Protein AF-A0A6A6W0Y6-F1 (afdb_monomer)

Radius of gyration: 19.17 Å; Cα contacts (8 Å, |Δi|>4): 75; chains: 1; bounding box: 50×44×46 Å

Secondary structure (DSSP, 8-state):
--PPP---SSS-TTPPP---------TTS-GGG---GGG--EEEEEEEEEETTEEEEEEEEEEE-TT--EEEPTTSS-EEEHHHHHHHHHHHHHHS--HHHH-S--S-------

InterPro domains:
  IPR059548 C2H2-type transcription factor zfpA, C-terminal domain [PF28332] (39-93)

Sequence (114 aa):
MKRSQRAGLTYSKGGVAISSAGRKKKKNYPLSWGCSIDKMKMKKRVLCVYDGSRRLWKDDMMLDQEFEVRIPMPDGRGYVTDLDVQTLNRADALHAATEEEKGPWTENTNISGL

Solvent-accessible surface area (backbone atoms only — not comparable to full-atom values): 7894 Å² total; per-residue (Å²): 136,86,83,76,82,86,73,54,104,49,95,51,93,74,63,77,78,85,71,85,68,77,82,74,82,70,87,83,63,60,76,91,76,46,83,53,69,95,72,59,43,67,44,82,45,80,49,74,40,64,61,87,90,45,74,76,48,74,46,83,44,77,43,75,49,83,80,64,49,73,45,72,41,97,81,70,84,50,65,51,36,57,68,54,52,56,53,48,54,55,48,50,52,61,70,68,46,49,74,79,76,66,47,82,88,68,98,70,82,75,84,82,81,129

Foldseek 3Di:
DDDDDPDDPDPDPDPDPPPPPPDDPPPDDDPVRDDPPVNPQWDWDWDWADDVPATQDIDTDTDGNPPWDWDADPVNPGTDTPVNVVSVVVNVVSVVDDPVRSDDGDPDPPVPDD

Structure (mmCIF, N/CA/C/O backbone):
data_AF-A0A6A6W0Y6-F1
#
_entry.id 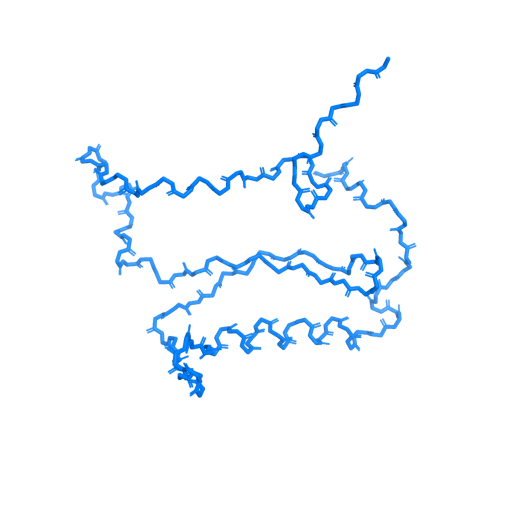  AF-A0A6A6W0Y6-F1
#
loop_
_atom_site.group_PDB
_atom_site.id
_atom_site.type_symbol
_atom_site.label_atom_id
_atom_site.label_alt_id
_atom_site.label_comp_id
_atom_site.label_asym_id
_atom_site.label_entity_id
_atom_site.label_seq_id
_atom_site.pdbx_PDB_ins_code
_atom_site.Cartn_x
_atom_site.Cartn_y
_atom_site.Cartn_z
_atom_site.occupancy
_atom_site.B_iso_or_equiv
_atom_site.auth_seq_id
_atom_site.auth_comp_id
_atom_site.auth_asym_id
_atom_site.auth_atom_id
_atom_site.pdbx_PDB_model_num
ATOM 1 N N . MET A 1 1 ? -29.575 27.508 -5.370 1.00 37.38 1 MET A N 1
ATOM 2 C CA . MET A 1 1 ? -28.348 26.870 -4.834 1.00 37.38 1 MET A CA 1
ATOM 3 C C . MET A 1 1 ? -27.771 25.913 -5.876 1.00 37.38 1 MET A C 1
ATOM 5 O O . MET A 1 1 ? -28.351 24.858 -6.096 1.00 37.38 1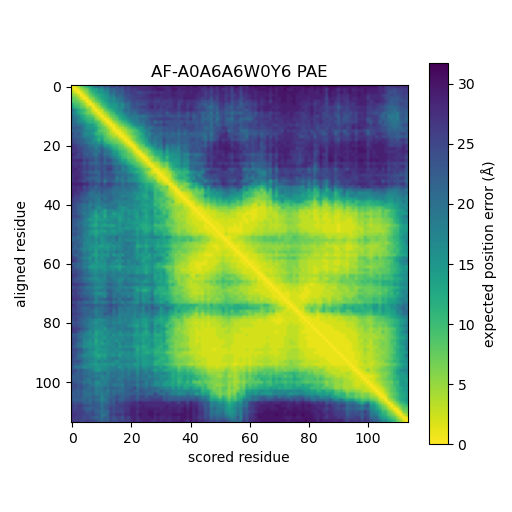 MET A O 1
ATOM 9 N N . LYS A 1 2 ? -26.683 26.274 -6.570 1.00 35.72 2 LYS A N 1
ATOM 10 C CA . LYS A 1 2 ? -26.008 25.366 -7.517 1.00 35.72 2 LYS A CA 1
ATOM 11 C C . LYS A 1 2 ? -24.935 24.579 -6.755 1.00 35.72 2 LYS A C 1
ATOM 13 O O . LYS A 1 2 ? -23.986 25.171 -6.253 1.00 35.72 2 LYS A O 1
ATOM 18 N N . ARG A 1 3 ? -25.131 23.264 -6.602 1.00 44.66 3 ARG A N 1
ATOM 19 C CA . ARG A 1 3 ? -24.171 22.356 -5.954 1.00 44.66 3 ARG A CA 1
ATOM 20 C C . ARG A 1 3 ? -22.967 22.167 -6.879 1.00 44.66 3 ARG A C 1
ATOM 22 O O . ARG A 1 3 ? -23.117 21.678 -7.993 1.00 44.66 3 ARG A O 1
ATOM 29 N N . SER A 1 4 ? -21.803 22.612 -6.411 1.00 44.69 4 SER A N 1
ATOM 30 C CA . SER A 1 4 ? -20.517 22.463 -7.093 1.00 44.69 4 SER A CA 1
ATOM 31 C C . SER A 1 4 ? -20.112 20.987 -7.188 1.00 44.69 4 SER A C 1
ATOM 33 O O . SER A 1 4 ? -20.377 20.196 -6.280 1.00 44.69 4 SER A O 1
ATOM 35 N N . GLN A 1 5 ? -19.497 20.640 -8.315 1.00 49.34 5 GLN A N 1
ATOM 36 C CA . GLN A 1 5 ? -19.061 19.305 -8.706 1.00 49.34 5 GLN A CA 1
ATOM 37 C C . GLN A 1 5 ? -18.073 18.726 -7.680 1.00 49.34 5 GLN A C 1
ATOM 39 O O . GLN A 1 5 ? -17.042 19.331 -7.383 1.00 49.34 5 GLN A O 1
ATOM 44 N N . ARG A 1 6 ? -18.361 17.530 -7.148 1.00 46.41 6 ARG A N 1
ATOM 45 C CA . ARG A 1 6 ? -17.380 16.749 -6.379 1.00 46.41 6 ARG A CA 1
ATOM 46 C C . ARG A 1 6 ? -16.353 16.167 -7.351 1.00 46.41 6 ARG A C 1
ATOM 48 O O . ARG A 1 6 ? -16.556 15.085 -7.890 1.00 46.41 6 ARG A O 1
ATOM 55 N N . ALA A 1 7 ? -15.268 16.896 -7.592 1.00 44.44 7 ALA A N 1
ATOM 56 C CA . ALA A 1 7 ? -14.095 16.361 -8.271 1.00 44.44 7 ALA A CA 1
ATOM 57 C C . ALA A 1 7 ? -13.163 15.714 -7.234 1.00 44.44 7 ALA A C 1
ATOM 59 O O . ALA A 1 7 ? -12.517 16.410 -6.452 1.00 44.44 7 ALA A O 1
ATOM 60 N N . GLY A 1 8 ? -13.120 14.380 -7.230 1.00 49.28 8 GLY A N 1
ATOM 61 C CA . GLY A 1 8 ? -12.183 13.579 -6.442 1.00 49.28 8 GLY A CA 1
ATOM 62 C C . GLY A 1 8 ? -12.861 12.407 -5.735 1.00 49.28 8 GLY A C 1
ATOM 63 O O . GLY A 1 8 ? -13.769 12.599 -4.935 1.00 49.28 8 GLY A O 1
ATOM 64 N N . LEU A 1 9 ? -12.373 11.189 -5.986 1.00 59.12 9 LEU A N 1
ATOM 65 C CA . LEU A 1 9 ? -12.762 9.953 -5.284 1.00 59.12 9 LEU A CA 1
ATOM 66 C C . LEU A 1 9 ? -12.391 9.974 -3.782 1.00 59.12 9 LEU A C 1
ATOM 68 O O . LEU A 1 9 ? -12.727 9.070 -3.027 1.00 59.12 9 LEU A O 1
ATOM 72 N N . THR A 1 10 ? -11.723 11.031 -3.321 1.00 56.59 10 THR A N 1
ATOM 73 C CA . THR A 1 10 ? -11.445 11.294 -1.911 1.00 56.59 10 THR A CA 1
ATOM 74 C C . THR A 1 10 ? -11.972 12.682 -1.552 1.00 56.59 10 THR A C 1
ATOM 76 O O . THR A 1 10 ? -11.879 13.612 -2.349 1.00 56.59 10 THR A O 1
ATOM 79 N N . TYR A 1 11 ? -12.503 12.841 -0.335 1.00 51.03 11 TYR A N 1
ATOM 80 C CA . TYR A 1 11 ? -13.042 14.105 0.195 1.00 51.03 11 TYR A CA 1
ATOM 81 C C . TYR A 1 11 ? -12.007 15.251 0.312 1.00 51.03 11 TYR A C 1
ATOM 83 O O . TYR A 1 11 ? -12.325 16.318 0.833 1.00 51.03 11 TYR A O 1
ATOM 91 N N . SER A 1 12 ? -10.773 15.077 -0.173 1.00 55.91 12 SER A N 1
ATOM 92 C CA . SER A 1 12 ? -9.773 16.142 -0.197 1.00 55.91 12 SER A CA 1
ATOM 93 C C . SER A 1 12 ? -10.109 17.175 -1.275 1.00 55.91 12 SER A C 1
ATOM 95 O O . SER A 1 12 ? -9.986 16.904 -2.472 1.00 55.91 12 SER A O 1
ATOM 97 N N . LYS A 1 13 ? -10.470 18.390 -0.849 1.00 53.06 13 LYS A N 1
ATOM 98 C CA . LYS A 1 13 ? -10.473 19.589 -1.699 1.00 53.06 13 LYS A CA 1
ATOM 99 C C . LYS A 1 13 ? -9.024 19.922 -2.083 1.00 53.06 13 LYS A C 1
ATOM 101 O O . LYS A 1 13 ? -8.364 20.687 -1.396 1.00 53.06 13 LYS A O 1
ATOM 106 N N . GLY A 1 14 ? -8.511 19.281 -3.128 1.00 54.59 14 GLY A N 1
ATOM 107 C CA . GLY A 1 14 ? -7.116 19.435 -3.561 1.00 54.59 14 GLY A CA 1
ATOM 108 C C . GLY A 1 14 ? -6.509 18.212 -4.246 1.00 54.59 14 GLY A C 1
ATOM 109 O O . GLY A 1 14 ? -5.292 18.149 -4.389 1.00 54.59 14 GLY A O 1
ATOM 110 N N . GLY A 1 15 ? -7.321 17.225 -4.646 1.00 51.84 15 GLY A N 1
ATOM 111 C CA . GLY A 1 15 ? -6.833 16.083 -5.415 1.00 51.84 15 GLY A CA 1
ATOM 112 C C . GLY A 1 15 ? -6.054 16.548 -6.648 1.00 51.84 15 GLY A C 1
ATOM 113 O O . GLY A 1 15 ? -6.585 17.269 -7.491 1.00 51.84 15 GLY A O 1
ATOM 114 N N . VAL A 1 16 ? -4.785 16.148 -6.738 1.00 51.97 16 VAL A N 1
ATOM 115 C CA . VAL A 1 16 ? -3.947 16.417 -7.908 1.00 51.97 16 VAL A CA 1
ATOM 116 C C . VAL A 1 16 ? -4.526 15.624 -9.074 1.00 51.97 16 VAL A C 1
ATOM 118 O O . VAL A 1 16 ? -4.586 14.395 -9.024 1.00 51.97 16 VAL A O 1
ATOM 121 N N . ALA A 1 17 ? -4.973 16.321 -10.117 1.00 53.84 17 ALA A N 1
ATOM 122 C CA . ALA A 1 17 ? -5.391 15.674 -11.350 1.00 53.84 17 ALA A CA 1
ATOM 123 C C . ALA A 1 17 ? -4.208 14.870 -11.909 1.00 53.84 17 ALA A C 1
ATOM 125 O O . ALA A 1 17 ? -3.158 15.439 -12.219 1.00 53.84 17 ALA A O 1
ATOM 126 N N . ILE A 1 18 ? -4.369 13.552 -12.045 1.00 49.69 18 ILE A N 1
ATOM 127 C CA . ILE A 1 18 ? -3.419 12.727 -12.792 1.00 49.69 18 ILE A CA 1
ATOM 128 C C . ILE A 1 18 ? -3.625 13.080 -14.264 1.00 49.69 18 ILE A C 1
ATOM 130 O O . ILE A 1 18 ? -4.464 12.504 -14.950 1.00 49.69 18 ILE A O 1
ATOM 134 N N . SER A 1 19 ? -2.898 14.087 -14.746 1.00 47.59 19 SER A N 1
ATOM 135 C CA . SER A 1 19 ? -2.816 14.341 -16.175 1.00 47.59 19 SER A CA 1
ATOM 136 C C . SER A 1 19 ? -1.948 13.242 -16.785 1.00 47.59 19 SER A C 1
ATOM 138 O O . SER A 1 19 ? -0.729 13.217 -16.638 1.00 47.59 19 SER A O 1
ATOM 140 N N . SER A 1 20 ? -2.572 12.305 -17.496 1.00 48.66 20 SER A N 1
ATOM 141 C CA . SER A 1 20 ? -1.883 11.290 -18.303 1.00 48.66 20 SER A CA 1
ATOM 142 C C . SER A 1 20 ? -1.277 11.885 -19.586 1.00 48.66 20 SER A C 1
ATOM 144 O O . SER A 1 20 ? -1.203 11.225 -20.621 1.00 48.66 20 SER A O 1
ATOM 146 N N . ALA A 1 21 ? -0.862 13.155 -19.552 1.00 51.91 21 ALA A N 1
ATOM 147 C CA . ALA A 1 21 ? -0.225 13.808 -20.681 1.00 51.91 21 ALA A CA 1
ATOM 148 C C . ALA A 1 21 ? 1.217 13.300 -20.781 1.00 51.91 21 ALA A C 1
ATOM 150 O O . ALA A 1 21 ? 2.047 13.566 -19.910 1.00 51.91 21 ALA A O 1
ATOM 151 N N . GLY A 1 22 ? 1.495 12.549 -21.850 1.00 55.72 22 GLY A N 1
ATOM 152 C CA . GLY A 1 22 ? 2.803 11.983 -22.160 1.00 55.72 22 GLY A CA 1
ATOM 153 C C . GLY A 1 22 ? 3.944 12.963 -21.883 1.00 55.72 22 GLY A C 1
ATOM 154 O O . GLY A 1 22 ? 3.920 14.131 -22.281 1.00 55.72 22 GLY A O 1
ATOM 155 N N . ARG A 1 23 ? 4.942 12.469 -21.153 1.00 55.06 23 ARG A N 1
ATOM 156 C CA . ARG A 1 23 ? 6.072 13.227 -20.620 1.00 55.06 23 ARG A CA 1
ATOM 157 C C . ARG A 1 23 ? 6.871 13.866 -21.758 1.00 55.06 23 ARG A C 1
ATOM 159 O O . ARG A 1 23 ? 7.756 13.239 -22.335 1.00 55.06 23 ARG A O 1
ATOM 166 N N . LYS A 1 24 ? 6.574 15.123 -22.099 1.00 60.16 24 LYS A N 1
ATOM 167 C CA . LYS A 1 24 ? 7.381 15.881 -23.063 1.00 60.16 24 LYS A CA 1
ATOM 168 C C . LYS A 1 24 ? 8.805 15.977 -22.512 1.00 60.16 24 LYS A C 1
ATOM 170 O O . LYS A 1 24 ? 9.008 16.570 -21.453 1.00 60.16 24 LYS A O 1
ATOM 175 N N . LYS A 1 25 ? 9.781 15.385 -23.215 1.00 56.84 25 LYS A N 1
ATOM 176 C CA . LYS A 1 25 ? 11.212 15.550 -22.917 1.00 56.84 25 LYS A CA 1
ATOM 177 C C . LYS A 1 25 ? 11.526 17.044 -22.987 1.00 56.84 25 LYS A C 1
ATOM 179 O O . LYS A 1 25 ? 11.616 17.613 -24.074 1.00 56.84 25 LYS A O 1
ATOM 184 N N . LYS A 1 26 ? 11.612 17.701 -21.830 1.00 61.00 26 LYS A N 1
ATOM 185 C CA . LYS A 1 26 ? 11.924 19.125 -21.761 1.00 61.00 26 LYS A CA 1
ATOM 186 C C . LYS A 1 26 ? 13.406 19.293 -22.104 1.00 61.00 26 LYS A C 1
ATOM 188 O O . LYS A 1 26 ? 14.265 18.968 -21.296 1.00 61.00 26 LYS A O 1
ATOM 193 N N . LYS A 1 27 ? 13.688 19.764 -23.320 1.00 57.34 27 LYS A N 1
ATOM 194 C CA . LYS A 1 27 ? 15.043 19.864 -23.892 1.00 57.34 27 LYS A CA 1
AT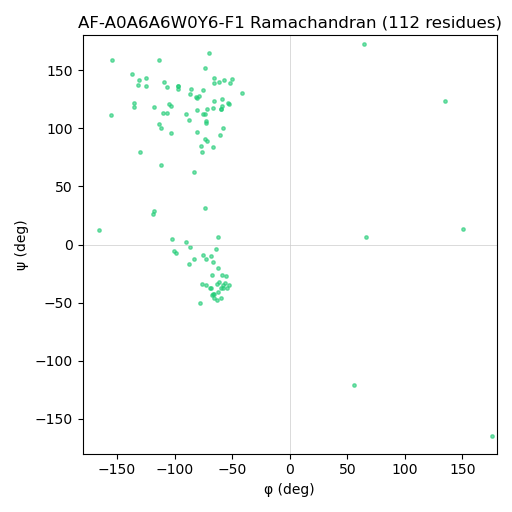OM 195 C C . LYS A 1 27 ? 15.959 20.907 -23.220 1.00 57.34 27 LYS A C 1
ATOM 197 O O . LYS A 1 27 ? 17.150 20.881 -23.484 1.00 57.34 27 LYS A O 1
ATOM 202 N N . ASN A 1 28 ? 15.437 21.772 -22.342 1.00 56.88 28 ASN A N 1
ATOM 203 C CA . ASN A 1 28 ? 16.154 22.960 -21.846 1.00 56.88 28 ASN A CA 1
ATOM 204 C C . ASN A 1 28 ? 16.405 22.981 -20.324 1.00 56.88 28 ASN A C 1
ATOM 206 O O . ASN A 1 28 ? 16.491 24.059 -19.745 1.00 56.88 28 ASN A O 1
ATOM 210 N N . TYR A 1 29 ? 16.489 21.833 -19.648 1.00 61.66 29 TYR A N 1
ATOM 211 C CA . TYR A 1 29 ? 16.896 21.821 -18.236 1.00 61.66 29 TYR A CA 1
ATOM 212 C C . TYR A 1 29 ? 18.392 21.507 -18.141 1.00 61.66 29 TYR A C 1
ATOM 214 O O . TYR A 1 29 ? 18.841 20.575 -18.814 1.00 61.66 29 TYR A O 1
ATOM 222 N N . PRO A 1 30 ? 19.167 22.247 -17.328 1.00 63.81 30 PRO A N 1
ATOM 223 C CA . PRO A 1 30 ? 20.526 21.851 -16.978 1.00 63.81 30 PRO A CA 1
ATOM 224 C C . PRO A 1 30 ? 20.546 20.396 -16.494 1.00 63.81 30 PRO A C 1
ATOM 226 O O . PRO A 1 30 ? 19.639 19.983 -15.767 1.00 63.81 30 PRO A O 1
ATOM 229 N N . LEU A 1 31 ? 21.585 19.624 -16.839 1.00 53.28 31 LEU A N 1
ATOM 230 C CA . LEU A 1 31 ? 21.732 18.241 -16.352 1.00 53.28 31 LEU A CA 1
ATOM 231 C C . LEU A 1 31 ? 21.704 18.153 -14.811 1.00 53.28 31 LEU A C 1
ATOM 233 O O . LEU A 1 31 ? 21.288 17.139 -14.262 1.00 53.28 31 LEU A O 1
ATOM 237 N N . SER A 1 32 ? 22.108 19.219 -14.113 1.00 61.72 32 SER A N 1
ATOM 238 C CA . SER A 1 32 ? 22.074 19.334 -12.650 1.00 61.72 32 SER A CA 1
ATOM 239 C C . SER A 1 32 ? 20.668 19.517 -12.056 1.00 61.72 32 SER A C 1
ATOM 241 O O . SER A 1 32 ? 20.504 19.389 -10.848 1.00 61.72 32 SER A O 1
ATOM 243 N N . TRP A 1 33 ? 19.649 19.813 -12.870 1.00 63.84 33 TRP A N 1
ATOM 244 C CA . TRP A 1 33 ? 18.271 20.100 -12.431 1.00 63.84 33 TRP A CA 1
ATOM 245 C C . TRP A 1 33 ? 17.297 18.936 -12.627 1.00 63.84 33 TRP A C 1
ATOM 247 O O . TRP A 1 33 ? 16.099 19.065 -12.375 1.00 63.84 33 TRP A O 1
ATOM 257 N N . GLY A 1 34 ? 17.792 17.784 -13.064 1.00 60.59 34 GLY A N 1
ATOM 258 C CA . GLY A 1 34 ? 16.977 16.591 -13.190 1.00 60.59 34 GLY A CA 1
ATOM 259 C C . GLY A 1 34 ? 17.846 15.357 -13.112 1.00 60.59 34 GLY A C 1
ATOM 260 O O . GLY A 1 34 ? 18.594 15.066 -14.041 1.00 60.59 34 GLY A O 1
ATOM 261 N N . CYS A 1 35 ? 17.701 14.591 -12.029 1.00 59.19 35 CYS A N 1
ATOM 262 C CA . CYS A 1 35 ? 18.074 13.186 -12.070 1.00 59.19 35 CYS A CA 1
ATOM 263 C C . CYS A 1 35 ? 17.319 12.571 -13.256 1.00 59.19 35 CYS A C 1
ATOM 265 O O . CYS A 1 35 ? 16.093 12.710 -13.342 1.00 59.19 35 CYS A O 1
ATOM 267 N N . SER A 1 36 ? 18.046 11.989 -14.215 1.00 66.8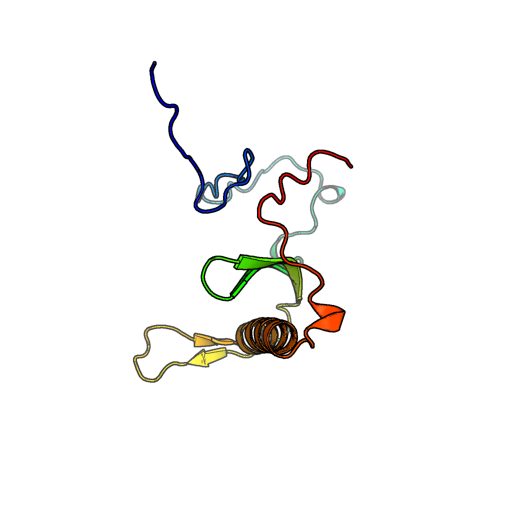1 36 SER A N 1
ATOM 268 C CA . SER A 1 36 ? 17.421 11.351 -15.372 1.00 66.81 36 SER A CA 1
ATOM 269 C C . SER A 1 36 ? 16.374 10.368 -14.869 1.00 66.81 36 SER A C 1
ATOM 271 O O . SER A 1 36 ? 16.604 9.663 -13.893 1.00 66.81 36 SER A O 1
ATOM 273 N N . ILE A 1 37 ? 15.220 10.322 -15.522 1.00 61.84 37 ILE A N 1
ATOM 274 C CA . ILE A 1 37 ? 14.109 9.438 -15.138 1.00 61.84 37 ILE A CA 1
ATOM 275 C C . ILE A 1 37 ? 14.576 7.989 -15.014 1.00 61.84 37 ILE A C 1
ATOM 277 O O . ILE A 1 37 ? 14.149 7.290 -14.109 1.00 61.84 37 ILE A O 1
ATOM 281 N N . ASP A 1 38 ? 15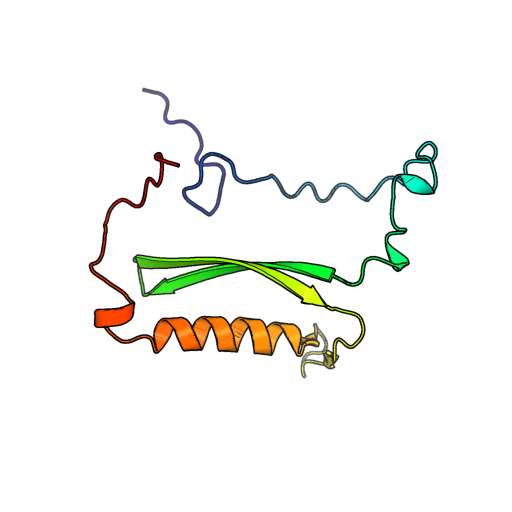.514 7.586 -15.865 1.00 66.31 38 ASP A N 1
ATOM 282 C CA . ASP A 1 38 ? 16.109 6.248 -15.876 1.00 66.31 38 ASP A CA 1
ATOM 283 C C . ASP A 1 38 ? 16.947 5.952 -14.614 1.00 66.31 38 ASP A C 1
ATOM 285 O O . ASP A 1 38 ? 17.263 4.807 -14.323 1.00 66.31 38 ASP A O 1
ATOM 289 N N . LYS A 1 39 ? 17.302 6.987 -13.841 1.00 68.12 39 LYS A N 1
ATOM 290 C CA . LYS A 1 39 ? 17.945 6.895 -12.521 1.00 68.12 39 LYS A CA 1
ATOM 291 C C . LYS A 1 39 ? 16.945 7.056 -11.366 1.00 68.12 39 LYS A C 1
ATOM 293 O O . LYS A 1 39 ? 17.328 6.871 -10.213 1.00 68.12 39 LYS A O 1
ATOM 298 N N . MET A 1 40 ? 15.682 7.406 -11.634 1.00 73.69 40 MET A N 1
ATOM 299 C CA . MET A 1 40 ? 14.634 7.453 -10.611 1.00 73.69 40 MET A CA 1
ATOM 300 C C . MET A 1 40 ? 14.103 6.045 -10.370 1.00 73.69 40 MET A C 1
ATOM 302 O O . MET A 1 40 ? 13.231 5.565 -11.088 1.00 7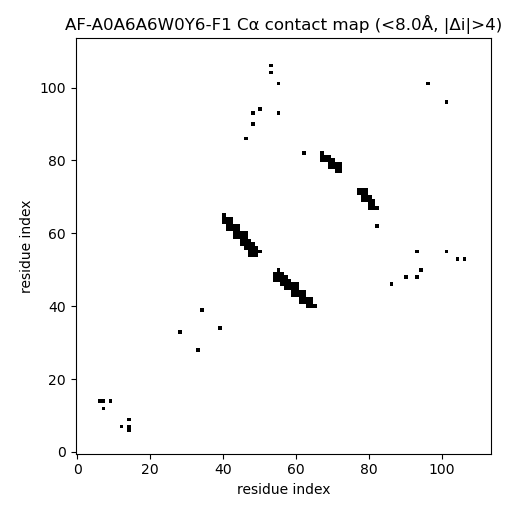3.69 40 MET A O 1
ATOM 306 N N . LYS A 1 41 ? 14.633 5.402 -9.334 1.00 81.31 41 LYS A N 1
ATOM 307 C CA . LYS A 1 41 ? 14.242 4.048 -8.934 1.00 81.31 41 LYS A CA 1
ATOM 308 C C . LYS A 1 41 ? 13.048 4.030 -7.971 1.00 81.31 41 LYS A C 1
ATOM 310 O O . LYS A 1 41 ? 12.364 3.026 -7.851 1.00 81.31 41 LYS A O 1
ATOM 315 N N . MET A 1 42 ? 12.728 5.1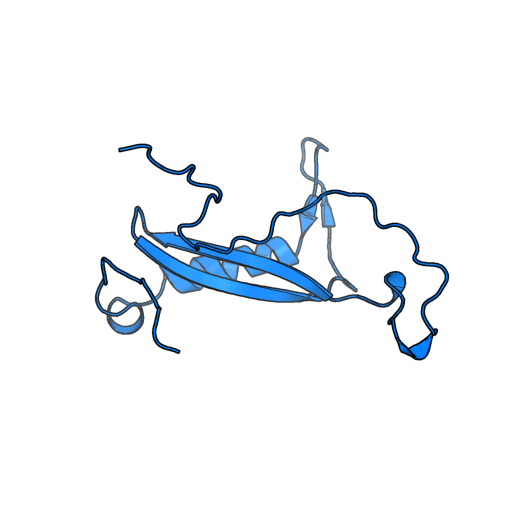69 -7.351 1.00 85.81 42 MET A N 1
ATOM 316 C CA . MET A 1 42 ? 11.618 5.284 -6.401 1.00 85.81 42 MET A CA 1
ATOM 317 C C . MET A 1 42 ? 10.262 5.459 -7.101 1.00 85.81 42 MET A C 1
ATOM 319 O O . MET A 1 42 ? 10.052 6.396 -7.875 1.00 85.81 42 MET A O 1
ATOM 323 N N . LYS A 1 43 ? 9.303 4.607 -6.749 1.00 85.62 43 LYS A N 1
ATOM 324 C CA . LYS A 1 43 ? 7.911 4.599 -7.198 1.00 85.62 43 LYS A CA 1
ATOM 325 C C . LYS A 1 43 ? 7.005 5.121 -6.086 1.00 85.62 43 LYS A C 1
ATOM 327 O O . LYS A 1 43 ? 6.941 4.549 -5.001 1.00 85.62 43 LYS A O 1
ATOM 332 N N . LYS A 1 44 ? 6.266 6.194 -6.373 1.00 89.50 44 LYS A N 1
ATOM 333 C CA . LYS A 1 44 ? 5.242 6.714 -5.461 1.00 89.50 44 LYS A CA 1
ATOM 334 C C . LYS A 1 44 ? 3.968 5.871 -5.553 1.00 89.50 44 LYS A C 1
ATOM 336 O O . LYS A 1 44 ? 3.423 5.702 -6.644 1.00 89.50 44 LYS A O 1
ATOM 341 N N . ARG A 1 45 ? 3.464 5.402 -4.413 1.00 89.94 45 ARG A N 1
ATOM 342 C CA . ARG A 1 45 ? 2.155 4.759 -4.249 1.00 89.94 45 ARG A CA 1
ATOM 343 C C . ARG A 1 45 ? 1.359 5.488 -3.177 1.00 89.94 45 ARG A C 1
ATOM 345 O O . ARG A 1 45 ? 1.905 5.851 -2.147 1.00 89.94 45 ARG A O 1
ATOM 352 N N . VAL A 1 46 ? 0.075 5.720 -3.431 1.00 91.00 46 VAL A N 1
ATOM 353 C CA . VAL A 1 46 ? -0.835 6.323 -2.448 1.00 91.00 46 VAL A CA 1
ATOM 354 C C . VAL A 1 46 ? -1.755 5.221 -1.949 1.00 91.00 46 VAL A C 1
ATOM 356 O O . VAL A 1 46 ? -2.554 4.697 -2.724 1.00 91.00 46 VAL A O 1
ATOM 359 N N . LEU A 1 47 ? -1.622 4.864 -0.676 1.00 90.81 47 LEU A N 1
ATOM 360 C CA . LEU A 1 47 ? -2.464 3.884 -0.001 1.00 90.81 47 LEU A CA 1
ATOM 361 C C . LEU A 1 47 ? -3.565 4.617 0.767 1.00 90.81 47 LEU A C 1
ATOM 363 O O . LEU A 1 47 ? -3.313 5.620 1.434 1.00 90.81 47 LEU A O 1
ATOM 367 N N . CYS A 1 48 ? -4.795 4.119 0.687 1.00 90.94 48 CYS A N 1
ATOM 368 C CA . CYS A 1 48 ? -5.894 4.590 1.518 1.00 90.94 48 CYS A CA 1
ATOM 369 C C . CYS A 1 48 ? -6.657 3.380 2.050 1.00 90.94 48 CYS A C 1
ATOM 371 O O . CYS A 1 48 ? -7.201 2.610 1.261 1.00 90.94 48 CYS A O 1
ATOM 373 N N . VAL A 1 49 ? -6.679 3.220 3.371 1.00 90.12 49 VAL A N 1
ATOM 374 C CA . VAL A 1 49 ? -7.251 2.049 4.044 1.00 90.12 49 VAL A CA 1
ATOM 375 C C . VAL A 1 49 ? -8.563 2.433 4.703 1.00 90.12 49 VAL A C 1
ATOM 377 O O . VAL A 1 49 ? -8.673 3.494 5.328 1.00 90.12 49 VAL A O 1
ATOM 380 N N . TYR A 1 50 ? -9.560 1.573 4.537 1.00 87.88 50 TYR A N 1
ATOM 381 C CA . TYR A 1 50 ? -10.923 1.793 4.993 1.00 87.88 50 TYR A CA 1
ATOM 382 C C . TYR A 1 50 ? -11.433 0.570 5.734 1.00 87.88 50 TYR A C 1
ATOM 384 O O . TYR A 1 50 ? -11.262 -0.542 5.253 1.00 87.88 50 TYR A O 1
ATOM 392 N N . ASP A 1 51 ? -12.117 0.802 6.845 1.00 84.88 51 ASP A N 1
ATOM 393 C CA . ASP A 1 51 ? -12.906 -0.192 7.561 1.00 84.88 51 ASP A CA 1
ATOM 394 C C . ASP A 1 51 ? -14.388 0.183 7.431 1.00 84.88 51 ASP A C 1
ATOM 396 O O . ASP A 1 51 ? -14.872 1.146 8.033 1.00 84.88 51 ASP A O 1
ATOM 400 N N . GLY A 1 52 ? -15.087 -0.484 6.510 1.00 85.88 52 GLY A N 1
ATOM 401 C CA . GLY A 1 52 ? -16.419 -0.066 6.071 1.00 85.88 52 GLY A CA 1
ATOM 402 C C . GLY A 1 52 ? -16.423 1.379 5.549 1.00 85.88 52 GLY A C 1
ATOM 403 O O . GLY A 1 52 ? -15.719 1.718 4.597 1.00 85.88 52 GLY A O 1
ATOM 404 N N . SER A 1 53 ? -17.223 2.253 6.168 1.00 82.19 53 SER A N 1
ATOM 405 C CA . SER A 1 53 ? -17.274 3.688 5.839 1.00 82.19 53 SER A CA 1
ATOM 406 C C . SER A 1 53 ? -16.187 4.525 6.526 1.00 82.19 53 SER A C 1
ATOM 408 O O . SER A 1 53 ? -16.000 5.693 6.173 1.00 82.19 53 SER A O 1
ATOM 410 N N . ARG A 1 54 ? -15.478 3.972 7.517 1.00 81.00 54 ARG A N 1
ATOM 411 C CA . ARG A 1 54 ? -14.410 4.661 8.251 1.00 81.00 54 ARG A CA 1
ATOM 412 C C . ARG A 1 54 ? -13.129 4.628 7.426 1.00 81.00 54 ARG A C 1
ATOM 414 O O . ARG A 1 54 ? -12.643 3.563 7.073 1.00 81.00 54 ARG A O 1
ATOM 421 N N . ARG A 1 55 ? -12.517 5.788 7.174 1.00 83.56 55 ARG A N 1
ATOM 422 C CA . ARG A 1 55 ? -11.136 5.840 6.669 1.00 83.56 55 ARG A CA 1
ATOM 423 C C . ARG A 1 55 ? -10.176 5.661 7.841 1.00 83.56 55 ARG A C 1
ATOM 425 O O . ARG A 1 55 ? -10.146 6.522 8.716 1.00 83.56 55 ARG A O 1
ATOM 432 N N . LEU A 1 56 ? -9.403 4.580 7.837 1.00 83.06 56 LEU A N 1
ATOM 433 C CA . LEU A 1 56 ? -8.398 4.305 8.862 1.00 83.06 56 LEU A CA 1
ATOM 434 C C . LEU A 1 56 ? -7.138 5.138 8.631 1.00 83.06 56 LEU A C 1
ATOM 436 O O . LEU A 1 56 ? -6.681 5.832 9.532 1.00 83.06 56 LEU A O 1
ATOM 440 N N . TRP A 1 57 ? -6.604 5.121 7.408 1.00 84.44 57 TRP A N 1
ATOM 441 C CA . TRP A 1 57 ? -5.359 5.824 7.105 1.00 84.44 57 TRP A CA 1
ATOM 442 C C . TRP A 1 57 ? -5.249 6.214 5.631 1.00 84.44 57 TRP A C 1
ATOM 444 O O . TRP A 1 57 ? -5.913 5.647 4.761 1.00 84.44 57 TRP A O 1
ATOM 454 N N . LYS A 1 58 ? -4.398 7.204 5.358 1.00 88.44 58 LYS A N 1
ATOM 455 C CA . LYS A 1 58 ? -3.940 7.587 4.027 1.00 88.44 58 LYS A CA 1
ATOM 456 C C . LYS A 1 58 ? -2.431 7.801 4.103 1.00 88.44 58 LYS A C 1
ATOM 458 O O . LYS A 1 58 ? -1.994 8.653 4.874 1.00 88.44 58 LYS A O 1
ATOM 463 N N . ASP A 1 59 ? -1.681 7.064 3.297 1.00 86.44 59 ASP A N 1
ATOM 464 C CA . ASP A 1 59 ? -0.221 7.070 3.316 1.00 86.44 59 ASP A CA 1
ATOM 465 C C . ASP A 1 59 ? 0.360 7.243 1.904 1.00 86.44 59 ASP A C 1
ATOM 467 O O . ASP A 1 59 ? -0.163 6.696 0.929 1.00 86.44 59 ASP A O 1
ATOM 471 N N . ASP A 1 60 ? 1.443 8.012 1.806 1.00 89.75 60 ASP A N 1
ATOM 472 C CA . ASP A 1 60 ? 2.218 8.221 0.582 1.00 89.75 60 ASP A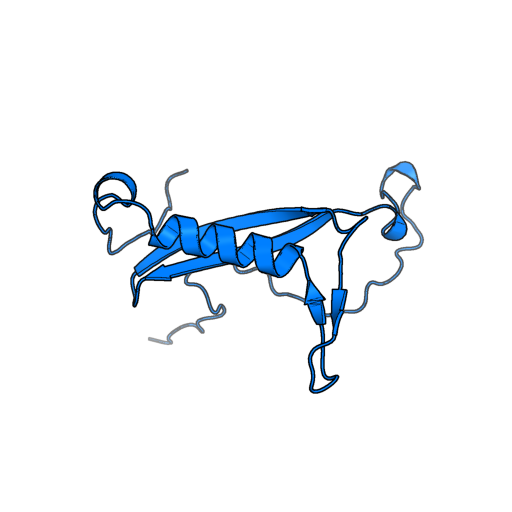 CA 1
ATOM 473 C C . ASP A 1 60 ? 3.495 7.368 0.678 1.00 89.75 60 ASP A C 1
ATOM 475 O O . ASP A 1 60 ? 4.502 7.769 1.256 1.00 89.75 60 ASP A O 1
ATOM 479 N N . MET A 1 61 ? 3.462 6.178 0.086 1.00 88.94 61 MET A N 1
ATOM 480 C CA . MET A 1 61 ? 4.571 5.228 0.087 1.00 88.94 61 MET A CA 1
ATOM 481 C C . MET A 1 61 ? 5.543 5.524 -1.061 1.00 88.94 61 MET A C 1
ATOM 483 O O . MET A 1 61 ? 5.136 5.698 -2.211 1.00 88.94 61 MET A O 1
ATOM 487 N N . MET A 1 62 ? 6.842 5.528 -0.767 1.00 89.88 62 MET A N 1
ATOM 488 C CA . MET A 1 62 ? 7.913 5.621 -1.762 1.00 89.88 62 MET A CA 1
ATOM 489 C C . MET A 1 62 ? 8.684 4.302 -1.752 1.00 89.88 62 MET A C 1
ATOM 491 O O . MET A 1 62 ? 9.450 4.052 -0.827 1.00 89.88 62 MET A O 1
ATOM 495 N N . LEU A 1 63 ? 8.460 3.454 -2.756 1.00 87.69 63 LEU A N 1
ATOM 496 C CA . LEU A 1 63 ? 9.045 2.112 -2.836 1.00 87.69 63 LEU A CA 1
ATOM 497 C C . LEU A 1 63 ? 10.103 2.045 -3.933 1.00 87.69 63 LEU A C 1
ATOM 499 O O . LEU A 1 63 ? 9.904 2.611 -5.004 1.00 87.69 63 LEU A O 1
ATOM 503 N N . ASP A 1 64 ? 11.209 1.356 -3.682 1.00 87.94 64 ASP A N 1
ATOM 504 C CA . ASP A 1 64 ? 12.251 1.150 -4.688 1.00 87.94 64 ASP A CA 1
ATOM 505 C C . ASP A 1 64 ? 11.812 0.098 -5.721 1.00 87.94 64 ASP A C 1
ATOM 507 O O . ASP A 1 64 ? 11.294 -0.956 -5.366 1.00 87.94 64 ASP A O 1
ATOM 511 N N . GLN A 1 65 ? 11.987 0.398 -7.006 1.00 86.50 65 GLN A N 1
ATOM 512 C CA . GLN A 1 65 ? 11.647 -0.473 -8.128 1.00 86.50 65 GLN A CA 1
ATOM 513 C C . GLN A 1 65 ? 12.871 -1.209 -8.702 1.00 86.50 65 GLN A C 1
ATOM 515 O O . GLN A 1 65 ? 12.695 -2.051 -9.580 1.00 86.50 65 GLN A O 1
ATOM 520 N N . GLU A 1 66 ? 14.099 -0.932 -8.243 1.00 86.38 66 GLU A N 1
ATOM 521 C CA . GLU A 1 66 ? 15.318 -1.509 -8.839 1.00 86.38 66 GLU A CA 1
ATOM 522 C C . GLU A 1 66 ? 15.297 -3.043 -8.920 1.00 86.38 66 GLU A C 1
ATOM 524 O O . GLU A 1 66 ? 15.728 -3.609 -9.924 1.00 86.38 66 GLU A O 1
ATOM 529 N N . PHE A 1 67 ? 14.735 -3.701 -7.905 1.00 86.25 67 PHE A N 1
ATOM 530 C CA . PHE A 1 67 ? 14.663 -5.160 -7.806 1.00 86.25 67 PHE A CA 1
ATOM 531 C C . PHE A 1 67 ? 13.217 -5.690 -7.780 1.00 86.25 67 PHE A C 1
ATOM 533 O O . PHE A 1 67 ? 12.967 -6.745 -7.205 1.00 86.25 67 PHE A O 1
ATOM 540 N N . GLU A 1 68 ? 12.267 -4.975 -8.402 1.00 88.94 68 GLU A N 1
ATOM 541 C CA . GLU A 1 68 ? 10.850 -5.381 -8.450 1.00 88.94 68 GLU A CA 1
ATOM 542 C C . GLU A 1 68 ? 10.694 -6.753 -9.129 1.00 88.94 68 GLU A C 1
ATOM 544 O O . GLU A 1 68 ? 10.953 -6.917 -10.328 1.00 88.94 68 GLU A O 1
ATOM 549 N N . VAL A 1 69 ? 10.217 -7.739 -8.370 1.00 93.50 69 VAL A N 1
ATOM 550 C CA . VAL A 1 69 ? 9.948 -9.091 -8.875 1.00 93.50 69 VAL A CA 1
ATOM 551 C C . VAL A 1 69 ? 8.541 -9.120 -9.455 1.00 93.50 69 VAL A C 1
ATOM 553 O O . VAL A 1 69 ? 7.594 -8.701 -8.797 1.00 93.50 69 VAL A O 1
ATOM 556 N N . ARG A 1 70 ? 8.381 -9.620 -10.686 1.00 94.25 70 ARG A N 1
ATOM 557 C CA . ARG A 1 70 ? 7.088 -9.661 -11.389 1.00 94.25 70 ARG A CA 1
ATOM 558 C C . ARG A 1 70 ? 6.664 -11.091 -11.684 1.00 94.25 70 ARG A C 1
ATOM 560 O O . ARG A 1 70 ? 7.327 -11.786 -12.449 1.00 94.25 70 ARG A O 1
ATOM 567 N N . ILE A 1 71 ? 5.532 -11.499 -11.121 1.00 94.38 71 ILE A N 1
ATOM 568 C CA . ILE A 1 71 ? 4.940 -12.822 -11.328 1.00 94.38 71 ILE A CA 1
ATOM 569 C C . ILE A 1 71 ? 3.760 -12.672 -12.295 1.00 94.38 71 ILE A C 1
ATOM 571 O O . ILE A 1 71 ? 2.829 -11.927 -11.984 1.00 94.38 71 ILE A O 1
ATOM 575 N N . PRO A 1 72 ? 3.774 -13.327 -13.470 1.00 94.94 72 PRO A N 1
ATOM 576 C CA . PRO A 1 72 ? 2.669 -13.244 -14.418 1.00 94.94 72 PRO A CA 1
ATOM 577 C C . PRO A 1 72 ? 1.409 -13.888 -13.843 1.00 94.94 72 PRO A C 1
ATOM 579 O O . PRO A 1 72 ? 1.461 -14.954 -13.230 1.00 94.94 72 PRO A O 1
ATOM 582 N N . MET A 1 73 ? 0.265 -13.247 -14.065 1.00 93.38 73 MET A N 1
ATOM 583 C CA . MET A 1 73 ? -1.025 -13.836 -13.718 1.00 93.38 73 MET A CA 1
ATOM 584 C C . MET A 1 73 ? -1.397 -14.955 -14.710 1.00 93.38 73 MET A C 1
ATOM 586 O O . MET A 1 73 ? -1.010 -14.878 -15.880 1.00 93.38 73 MET A O 1
ATOM 590 N N . PRO A 1 74 ? -2.182 -15.972 -14.294 1.00 93.50 74 PRO A N 1
ATOM 591 C CA . PRO A 1 74 ? -2.552 -17.104 -15.155 1.00 93.50 74 PRO A CA 1
ATOM 592 C C . PRO A 1 74 ? -3.296 -16.710 -16.434 1.00 93.50 74 PRO A C 1
ATOM 594 O O . PRO A 1 74 ? -3.257 -17.428 -17.427 1.00 93.50 74 PRO A O 1
ATOM 597 N N . ASP A 1 75 ? -3.983 -15.570 -16.414 1.00 92.31 75 ASP A N 1
ATOM 598 C CA . ASP A 1 75 ? -4.742 -15.050 -17.547 1.00 92.31 75 ASP A CA 1
ATOM 599 C C . ASP A 1 75 ? -3.898 -14.201 -18.513 1.00 92.31 75 ASP A C 1
ATOM 601 O O . ASP A 1 75 ? -4.419 -13.707 -19.512 1.00 92.31 75 ASP A O 1
ATOM 605 N N . GLY A 1 76 ? -2.609 -13.999 -18.212 1.00 90.44 76 GLY A N 1
ATOM 606 C CA . GLY A 1 76 ? -1.667 -13.238 -19.032 1.00 90.44 76 GLY A CA 1
ATOM 607 C C . GLY A 1 76 ? -1.966 -11.739 -19.135 1.00 90.44 76 GLY A C 1
ATOM 608 O O . GLY A 1 76 ? -1.295 -11.037 -19.890 1.00 90.44 76 GLY A O 1
ATOM 609 N N . ARG A 1 77 ? -2.954 -11.215 -18.395 1.00 90.44 77 ARG A N 1
ATOM 610 C CA . ARG A 1 77 ? -3.390 -9.809 -18.495 1.00 90.44 77 ARG A CA 1
ATOM 611 C C . ARG A 1 77 ? -2.655 -8.867 -17.545 1.00 90.44 77 ARG A C 1
ATOM 613 O O . ARG A 1 77 ? -2.929 -7.669 -17.539 1.00 90.44 77 ARG A O 1
ATOM 620 N N . GLY A 1 78 ? -1.699 -9.376 -16.773 1.00 91.25 78 GLY A N 1
ATOM 621 C CA . GLY A 1 78 ? -0.849 -8.553 -15.924 1.00 91.25 78 GLY A CA 1
ATOM 622 C C . GLY A 1 78 ? 0.098 -9.361 -15.050 1.00 91.25 78 GLY A C 1
ATOM 623 O O . GLY A 1 78 ? 0.324 -10.551 -15.270 1.00 91.25 78 GLY A O 1
ATOM 624 N N . TYR A 1 79 ? 0.653 -8.672 -14.059 1.00 94.69 79 TYR A N 1
ATOM 625 C CA . TYR A 1 79 ? 1.644 -9.207 -13.139 1.00 94.69 79 TYR A CA 1
ATOM 626 C C . TYR A 1 79 ? 1.307 -8.761 -11.724 1.00 94.69 79 TYR A C 1
ATOM 628 O O . TYR A 1 79 ? 0.825 -7.644 -11.535 1.00 94.69 79 TYR A O 1
ATOM 636 N N . VAL A 1 80 ? 1.613 -9.613 -10.755 1.00 93.12 80 VAL A N 1
ATOM 637 C CA . VAL A 1 80 ? 1.685 -9.240 -9.341 1.00 93.12 80 VAL A CA 1
ATOM 638 C C . VAL A 1 80 ? 3.144 -8.970 -9.009 1.00 93.12 80 VAL A C 1
ATOM 640 O O . VAL A 1 80 ? 4.019 -9.724 -9.450 1.00 93.12 80 VAL A O 1
ATOM 643 N N . THR A 1 81 ? 3.415 -7.901 -8.261 1.00 94.38 81 THR A N 1
ATOM 644 C CA . THR A 1 81 ? 4.775 -7.574 -7.822 1.00 94.38 81 THR A CA 1
ATOM 645 C C . THR A 1 81 ? 4.960 -7.688 -6.316 1.00 94.38 81 THR A C 1
ATOM 647 O O . THR A 1 81 ? 4.007 -7.636 -5.539 1.00 94.38 81 THR A O 1
ATOM 650 N N . ASP A 1 82 ? 6.207 -7.839 -5.884 1.00 93.00 82 ASP A N 1
ATOM 651 C CA . ASP A 1 82 ? 6.591 -7.798 -4.470 1.00 93.00 82 ASP A CA 1
ATOM 652 C C . ASP A 1 82 ? 6.159 -6.486 -3.790 1.00 93.00 82 ASP A C 1
ATOM 654 O O . ASP A 1 82 ? 5.730 -6.488 -2.635 1.00 93.00 82 ASP A O 1
ATOM 658 N N . LEU A 1 83 ? 6.163 -5.372 -4.529 1.00 93.31 83 LEU A N 1
ATOM 659 C CA . LEU A 1 83 ? 5.637 -4.094 -4.047 1.00 93.31 83 LEU A CA 1
ATOM 660 C C . LEU A 1 83 ? 4.130 -4.155 -3.755 1.00 93.31 83 LEU A C 1
ATOM 662 O O . LEU A 1 83 ? 3.643 -3.452 -2.864 1.00 93.31 83 LEU A O 1
ATOM 666 N N . ASP A 1 84 ? 3.363 -4.937 -4.521 1.00 92.25 84 ASP A N 1
ATOM 667 C CA . ASP A 1 84 ? 1.925 -5.130 -4.286 1.00 92.25 84 ASP A CA 1
ATOM 668 C C . ASP A 1 84 ? 1.704 -5.895 -2.981 1.00 92.25 84 ASP A C 1
ATOM 670 O O . ASP A 1 84 ? 0.901 -5.470 -2.153 1.00 92.25 84 ASP A O 1
ATOM 674 N N . VAL A 1 85 ? 2.502 -6.939 -2.742 1.00 92.81 85 VAL A N 1
ATOM 675 C CA . VAL A 1 85 ? 2.504 -7.696 -1.480 1.00 92.81 85 VAL A CA 1
ATOM 676 C C . VAL A 1 85 ? 2.850 -6.791 -0.296 1.00 92.81 85 VAL A C 1
ATOM 678 O O . VAL A 1 85 ? 2.138 -6.791 0.702 1.00 92.81 85 VAL A O 1
ATOM 681 N N . GLN A 1 86 ? 3.885 -5.952 -0.406 1.00 92.50 86 GLN A N 1
ATOM 682 C CA . GLN A 1 86 ? 4.227 -4.984 0.647 1.00 92.50 86 GLN A CA 1
ATOM 683 C C . GLN A 1 86 ? 3.088 -3.995 0.928 1.00 92.50 86 GLN A C 1
ATOM 685 O O . GLN A 1 86 ? 2.849 -3.624 2.078 1.00 92.50 86 GLN A O 1
ATOM 690 N N . THR A 1 87 ? 2.380 -3.568 -0.121 1.00 92.12 87 THR A N 1
ATOM 691 C CA . THR A 1 87 ? 1.240 -2.651 0.005 1.00 92.12 87 THR A CA 1
ATOM 692 C C . THR A 1 87 ? 0.078 -3.329 0.740 1.00 92.12 87 THR A C 1
ATOM 694 O O . THR A 1 87 ? -0.514 -2.715 1.627 1.00 92.12 87 THR A O 1
ATOM 697 N N . LEU A 1 88 ? -0.208 -4.598 0.423 1.00 94.06 88 LEU A N 1
ATOM 698 C CA . LEU A 1 88 ? -1.228 -5.401 1.104 1.00 94.06 88 LEU A CA 1
ATOM 699 C C . LEU A 1 88 ? -0.862 -5.685 2.563 1.00 94.06 88 LEU A C 1
ATOM 701 O O . LEU A 1 88 ? -1.671 -5.419 3.441 1.00 94.06 88 LEU A O 1
ATOM 705 N N . ASN A 1 89 ? 0.376 -6.088 2.849 1.00 94.50 89 ASN A N 1
ATOM 706 C CA . ASN A 1 89 ? 0.830 -6.331 4.221 1.00 94.50 89 ASN A CA 1
ATOM 707 C C . ASN A 1 89 ? 0.680 -5.087 5.111 1.00 94.50 89 ASN A C 1
ATOM 709 O O . ASN A 1 89 ? 0.333 -5.191 6.286 1.00 94.50 89 ASN A O 1
ATOM 713 N N . ARG A 1 90 ? 0.925 -3.890 4.559 1.00 91.88 90 ARG A N 1
ATOM 714 C CA . ARG A 1 90 ? 0.713 -2.630 5.285 1.00 91.88 90 ARG A CA 1
ATOM 715 C C . ARG A 1 90 ? -0.770 -2.367 5.540 1.00 91.88 90 ARG A C 1
ATOM 717 O O . ARG A 1 90 ? -1.099 -1.866 6.608 1.00 91.88 90 ARG A O 1
ATOM 724 N N . ALA A 1 91 ? -1.646 -2.703 4.591 1.00 92.81 91 ALA A N 1
ATOM 725 C CA . ALA A 1 91 ? -3.092 -2.628 4.783 1.00 92.81 91 ALA A CA 1
ATOM 726 C C . ALA A 1 91 ? -3.565 -3.594 5.882 1.00 92.81 91 ALA A C 1
ATOM 728 O O . ALA A 1 91 ? -4.265 -3.174 6.801 1.00 92.81 91 ALA A O 1
ATOM 729 N N . ASP A 1 92 ? -3.113 -4.847 5.838 1.00 93.88 92 ASP A N 1
ATOM 730 C CA . ASP A 1 92 ? -3.479 -5.880 6.810 1.00 93.88 92 ASP A CA 1
ATOM 731 C C . ASP A 1 92 ? -3.021 -5.522 8.226 1.00 93.88 92 ASP A C 1
ATOM 733 O O . ASP A 1 92 ? -3.789 -5.662 9.176 1.00 93.88 92 ASP A O 1
ATOM 737 N N . ALA A 1 93 ? -1.814 -4.966 8.372 1.00 90.94 93 ALA A N 1
ATOM 738 C CA . ALA A 1 93 ? -1.311 -4.492 9.660 1.00 90.94 93 ALA A CA 1
ATOM 739 C C . ALA A 1 93 ? -2.218 -3.421 10.296 1.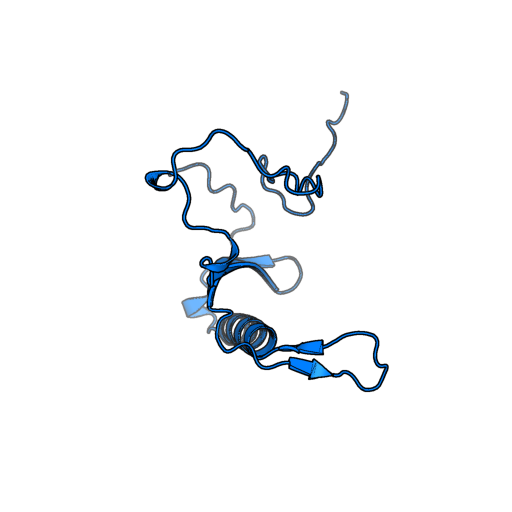00 90.94 93 ALA A C 1
ATOM 741 O O . ALA A 1 93 ? -2.389 -3.396 11.510 1.00 90.94 93 ALA A O 1
ATOM 742 N N . LEU A 1 94 ? -2.839 -2.557 9.489 1.00 89.00 94 LEU A N 1
ATOM 743 C CA . LEU A 1 94 ? -3.750 -1.517 9.986 1.00 89.00 94 LEU A CA 1
ATOM 744 C C . LEU A 1 94 ? -5.110 -2.074 10.379 1.00 89.00 94 LEU A C 1
ATOM 746 O O . LEU A 1 94 ? -5.742 -1.572 11.306 1.00 89.00 94 LEU A O 1
ATOM 750 N N . HIS A 1 95 ? -5.569 -3.100 9.670 1.00 89.88 95 HIS A N 1
ATOM 751 C CA . HIS A 1 95 ? -6.791 -3.804 10.032 1.00 89.88 95 HIS A CA 1
ATOM 752 C C . HIS A 1 95 ? -6.618 -4.603 11.324 1.00 89.88 95 HIS A C 1
ATOM 754 O O . HIS A 1 95 ? -7.533 -4.627 12.152 1.00 89.88 95 HIS A O 1
ATOM 760 N N . ALA A 1 96 ? -5.433 -5.187 11.512 1.00 89.69 96 ALA A N 1
ATOM 761 C CA . ALA A 1 96 ? -5.051 -5.942 12.697 1.00 89.69 96 ALA A CA 1
ATOM 762 C C . ALA A 1 96 ? -4.733 -5.073 13.929 1.00 89.69 96 ALA A C 1
ATOM 764 O O . ALA A 1 96 ? -4.579 -5.630 15.013 1.00 89.69 96 ALA A O 1
ATOM 765 N N . ALA A 1 97 ? -4.652 -3.744 13.786 1.00 86.19 97 ALA A N 1
ATOM 766 C CA . ALA A 1 97 ? -4.421 -2.835 14.907 1.00 86.19 97 ALA A CA 1
ATOM 767 C C . ALA A 1 97 ? -5.503 -2.997 15.989 1.00 86.19 97 ALA A C 1
ATOM 769 O O . ALA A 1 97 ? -6.689 -3.186 15.673 1.00 86.19 97 ALA A O 1
ATOM 770 N N . THR A 1 98 ? -5.110 -2.920 17.261 1.00 85.88 98 THR A N 1
ATOM 771 C CA . THR A 1 98 ? -6.066 -3.064 18.369 1.00 85.88 98 THR A CA 1
ATOM 772 C C . THR A 1 98 ? -7.005 -1.857 18.449 1.00 85.88 98 THR A C 1
ATOM 774 O O . THR A 1 98 ? -6.762 -0.810 17.842 1.00 85.88 98 THR A O 1
ATOM 777 N N . GLU A 1 99 ? -8.111 -1.977 19.186 1.00 79.44 99 GLU A N 1
ATOM 778 C CA . GLU A 1 99 ? -9.046 -0.856 19.364 1.00 79.44 99 GLU A CA 1
ATOM 779 C C . GLU A 1 99 ? -8.374 0.343 20.060 1.00 79.44 99 GLU A C 1
ATOM 781 O O . GLU A 1 99 ? -8.671 1.494 19.732 1.00 79.44 99 GLU A O 1
ATOM 786 N N . GLU A 1 100 ? -7.407 0.090 20.949 1.00 80.81 100 GLU A N 1
ATOM 787 C CA . GLU A 1 100 ? -6.594 1.129 21.588 1.00 80.81 100 GLU A CA 1
ATOM 788 C C . GLU A 1 100 ? -5.701 1.865 20.577 1.00 80.81 100 GLU A C 1
ATOM 790 O O . GLU A 1 100 ? -5.612 3.093 20.616 1.00 80.81 100 GLU A O 1
ATOM 795 N N . GLU A 1 101 ? -5.070 1.140 19.648 1.00 80.06 101 GLU A N 1
ATOM 796 C CA . GLU A 1 101 ? -4.196 1.710 18.612 1.00 80.06 101 GLU A CA 1
ATOM 797 C C . GLU A 1 101 ? -4.981 2.464 17.529 1.00 80.06 101 GLU A C 1
ATOM 799 O O . GLU A 1 101 ? -4.524 3.489 17.017 1.00 80.06 101 GLU A O 1
ATOM 804 N N . LYS A 1 102 ? -6.183 1.983 17.185 1.00 76.00 102 LYS A N 1
ATOM 805 C CA . LYS A 1 102 ? -7.082 2.623 16.208 1.00 76.00 102 LYS A CA 1
ATOM 806 C C . LYS A 1 102 ? -7.626 3.962 16.699 1.00 76.00 102 LYS A C 1
ATOM 808 O O . LYS A 1 102 ? -7.994 4.811 15.877 1.00 76.00 102 LYS A O 1
ATOM 813 N N . GLY A 1 103 ? -7.710 4.135 18.016 1.00 75.31 103 GLY A N 1
ATOM 814 C CA . GLY A 1 103 ? -8.275 5.310 18.658 1.00 75.31 103 GLY A CA 1
ATOM 815 C C . GLY A 1 103 ? -9.776 5.508 18.381 1.00 75.31 103 GLY A C 1
ATOM 816 O O . GLY A 1 103 ? -10.391 4.812 17.557 1.00 75.31 103 GLY A O 1
ATOM 817 N N . PRO A 1 104 ? -10.397 6.488 19.062 1.00 75.81 104 PRO A N 1
ATOM 818 C CA . PRO A 1 104 ? -11.819 6.769 18.924 1.00 75.81 104 PRO A CA 1
ATOM 819 C C . PRO A 1 104 ? -12.172 7.178 17.492 1.00 75.81 104 PRO A C 1
ATOM 821 O O . PRO A 1 104 ? -11.454 7.934 16.830 1.00 75.81 104 PRO A O 1
ATOM 824 N N . TRP A 1 105 ? -13.310 6.683 17.007 1.00 70.38 105 TRP A N 1
ATOM 825 C CA . TRP A 1 105 ? -13.808 7.053 15.690 1.00 70.38 105 TRP A CA 1
ATOM 826 C C . TRP A 1 105 ? -14.192 8.534 15.660 1.00 70.38 105 TRP A C 1
ATOM 828 O O . TRP A 1 105 ? -15.026 8.983 16.441 1.00 70.38 105 TRP A O 1
ATOM 838 N N . THR A 1 106 ? -13.598 9.296 14.740 1.00 67.38 106 THR A N 1
ATOM 839 C CA . THR A 1 106 ? -13.970 10.691 14.495 1.00 67.38 106 THR A CA 1
ATOM 840 C C . THR A 1 106 ? -14.657 10.802 13.140 1.00 67.38 106 THR A C 1
ATOM 842 O O . THR A 1 106 ? -14.064 10.602 12.080 1.00 67.38 106 THR A O 1
ATOM 845 N N . GLU A 1 107 ? -15.941 11.136 13.185 1.00 63.66 107 GLU A N 1
ATOM 846 C CA . GLU A 1 107 ? -16.845 11.257 12.030 1.00 63.66 107 GLU A CA 1
ATOM 847 C C . GLU A 1 107 ? -16.392 12.351 11.042 1.00 63.66 107 GLU A C 1
ATOM 849 O O . GLU A 1 107 ? -16.744 12.333 9.864 1.00 63.66 107 GLU A O 1
ATOM 854 N N . ASN A 1 108 ? -15.562 13.289 11.516 1.00 52.28 108 ASN A N 1
ATOM 855 C CA . ASN A 1 108 ? -15.130 14.482 10.797 1.00 52.28 108 ASN A CA 1
ATOM 856 C C . ASN A 1 108 ? -13.604 14.658 10.836 1.00 52.28 108 ASN A C 1
ATOM 858 O O . ASN A 1 108 ? -13.092 15.515 11.550 1.00 52.28 108 ASN A O 1
ATOM 862 N N . THR A 1 109 ? -12.848 13.941 10.004 1.00 50.03 109 THR A N 1
ATOM 863 C CA . THR A 1 109 ? -11.458 14.341 9.704 1.00 50.03 109 THR A CA 1
ATOM 864 C C . THR A 1 109 ? -11.422 15.411 8.606 1.00 50.03 109 THR A C 1
ATOM 866 O O . THR A 1 109 ? -10.844 15.224 7.536 1.00 50.03 109 THR A O 1
ATOM 869 N N . ASN A 1 110 ? -12.014 16.579 8.888 1.00 47.06 110 ASN A N 1
ATOM 870 C CA . ASN A 1 110 ? -11.482 17.831 8.351 1.00 47.06 110 ASN A CA 1
ATOM 871 C C . ASN A 1 110 ? -10.252 18.173 9.196 1.00 47.06 110 ASN A C 1
ATOM 873 O O . ASN A 1 110 ? -10.343 18.902 10.178 1.00 47.06 110 ASN A O 1
ATOM 877 N N . ILE A 1 111 ? -9.098 17.614 8.837 1.00 48.53 111 ILE A N 1
ATOM 878 C CA . ILE A 1 111 ? -7.819 18.073 9.382 1.00 48.53 111 ILE A CA 1
ATOM 879 C C . ILE A 1 111 ? -7.499 19.384 8.652 1.00 48.53 111 ILE A C 1
ATOM 881 O O . ILE A 1 111 ? -6.801 19.403 7.645 1.00 48.53 111 ILE A O 1
ATOM 885 N N . SER A 1 112 ? -8.127 20.470 9.097 1.00 39.41 112 SER A N 1
ATOM 886 C CA . SER A 1 112 ? -7.835 21.850 8.703 1.00 39.41 112 SER A CA 1
ATOM 887 C C . SER A 1 112 ? -7.247 22.573 9.912 1.00 39.41 112 SER A C 1
ATOM 889 O O . SER A 1 112 ? -7.918 23.404 10.523 1.00 39.41 112 SER A O 1
ATOM 891 N N . GLY A 1 113 ? -6.037 22.181 10.316 1.00 41.81 113 GLY A N 1
ATOM 892 C CA . GLY A 1 113 ? -5.447 22.676 11.560 1.00 41.81 113 GLY A CA 1
ATOM 893 C C . GLY A 1 113 ? -3.950 22.452 11.768 1.00 41.81 113 GLY A C 1
ATOM 894 O O . GLY A 1 113 ? -3.511 22.659 12.892 1.00 41.81 113 GLY A O 1
ATOM 895 N N . LEU A 1 114 ? -3.186 22.059 10.740 1.00 32.94 114 LEU A N 1
ATOM 896 C CA . LEU A 1 114 ? -1.721 22.171 10.675 1.00 32.94 114 LEU A CA 1
ATOM 897 C C . LEU A 1 114 ? -1.306 22.461 9.231 1.00 32.94 114 LEU A C 1
ATOM 899 O O . LEU A 1 114 ? -1.901 21.825 8.328 1.00 32.94 114 LEU A O 1
#

Nearest PDB structures (foldseek):
  7y4l-assembly1_WA  TM=3.236E-01  e=9.748E+00  Porphyridium purpureum
  6vw0-assembly1_J  TM=1.474E-01  e=8.603E+00  Mycobacterium tuberculosis

Mean predicted aligned error: 14.42 Å

Organism: NCBI:txid470096

pLDDT: mean 73.53, std 18.39, range [32.94, 94.94]